Protein AF-A0A943HS31-F1 (afdb_monomer_lite)

Radius of gyration: 18.22 Å; chains: 1; bounding box: 33×49×41 Å

Sequence (120 aa):
MVLISVVIVTSGCSSNKISKNHSKTINSYEDVRDHLEISKKERALVDSITNLDEFIVFTDLCQKYLEKKKSLNKDEDIEKTKEFNDYAKAYSTIFGILDTAGLSVNASVAVFDKAFKLRK

Foldseek 3Di:
DDDPPPPPPPDDDDDDDDDPDDPPPQPDVVSVLVVLPFDPLLVVVLVVLLPDPLLLVLVVLVVVLVVVVVVDDPPDDSCPDPSVVSNVVSVVVLVVSCVVSVGDPSSSVSSSVVNVVVVD

Secondary structure (DSSP, 8-state):
---------------------------SHHHHHHHS---HHHHHHHHHHHT-HHHHHHHHHHHHHHHHHHH--TTS-GGGSHHHHHHHHHHHHHHHHHHHTT--HHHHHHHHHHHHHTT-

pLDDT: mean 75.75, std 22.32, range [30.86, 95.94]

Structure (mmCIF, N/CA/C/O backbone):
data_AF-A0A943HS31-F1
#
_entry.id   AF-A0A943HS31-F1
#
loop_
_atom_site.group_PDB
_atom_site.id
_atom_site.type_symbol
_atom_site.label_atom_id
_atom_site.label_alt_id
_atom_site.label_comp_id
_atom_site.label_asym_id
_atom_site.label_entity_id
_atom_site.label_seq_id
_atom_site.pdbx_PDB_ins_code
_atom_site.Cartn_x
_atom_site.Cartn_y
_atom_site.Cartn_z
_atom_site.occupancy
_atom_site.B_iso_or_equiv
_atom_site.auth_seq_id
_atom_site.auth_comp_id
_atom_site.auth_asym_id
_atom_site.auth_atom_id
_atom_site.pdbx_PDB_model_num
ATOM 1 N N . MET A 1 1 ? 10.802 3.426 17.504 1.00 30.86 1 MET A N 1
ATOM 2 C CA . MET A 1 1 ? 9.709 3.564 16.520 1.00 30.86 1 MET A CA 1
ATOM 3 C C . MET A 1 1 ? 9.844 4.920 15.856 1.00 30.86 1 MET A C 1
ATOM 5 O O . MET A 1 1 ? 9.814 5.917 16.565 1.00 30.86 1 MET A O 1
ATOM 9 N N . VAL A 1 2 ? 10.072 4.968 14.544 1.00 31.16 2 VAL A N 1
ATOM 10 C CA . VAL A 1 2 ? 10.176 6.237 13.810 1.00 31.16 2 VAL A CA 1
ATOM 11 C C . VAL A 1 2 ? 8.763 6.660 13.412 1.00 31.16 2 VAL A C 1
ATOM 13 O O . VAL A 1 2 ? 8.187 6.121 12.474 1.00 31.16 2 VAL A O 1
ATOM 16 N N . LEU A 1 3 ? 8.187 7.594 14.169 1.00 32.78 3 LEU A N 1
ATOM 17 C CA . LEU A 1 3 ? 7.019 8.364 13.749 1.00 32.78 3 LEU A CA 1
ATOM 18 C C . LEU A 1 3 ? 7.495 9.347 12.675 1.00 32.78 3 LEU A C 1
ATOM 20 O O . LEU A 1 3 ? 8.148 10.339 12.995 1.00 32.78 3 LEU A O 1
ATOM 24 N N . ILE A 1 4 ? 7.205 9.072 11.402 1.00 35.88 4 ILE A N 1
ATOM 25 C CA . ILE A 1 4 ? 7.385 10.066 10.337 1.00 35.88 4 ILE A CA 1
ATOM 26 C C . ILE A 1 4 ? 6.218 11.050 10.450 1.00 35.88 4 ILE A C 1
ATOM 28 O O . ILE A 1 4 ? 5.211 10.961 9.752 1.00 35.88 4 ILE A O 1
ATOM 32 N N . SER A 1 5 ? 6.339 11.976 11.396 1.00 35.12 5 SER A N 1
ATOM 33 C CA . SER A 1 5 ? 5.544 13.196 11.422 1.00 35.12 5 SER A CA 1
ATOM 34 C C . SER A 1 5 ? 6.094 14.104 10.326 1.00 35.12 5 SER A C 1
ATOM 36 O O . SER A 1 5 ? 7.189 14.648 10.468 1.00 35.12 5 SER A O 1
ATOM 38 N N . VAL A 1 6 ? 5.367 14.261 9.218 1.00 39.19 6 VAL A N 1
ATOM 39 C CA . VAL A 1 6 ? 5.669 15.300 8.223 1.00 39.19 6 VAL A CA 1
ATOM 40 C C . VAL A 1 6 ? 5.346 16.650 8.865 1.00 39.19 6 VAL A C 1
ATOM 42 O O . VAL A 1 6 ? 4.228 17.154 8.792 1.00 39.19 6 VAL A O 1
ATOM 45 N N . VAL A 1 7 ? 6.328 17.209 9.568 1.00 36.81 7 VAL A N 1
ATOM 46 C CA . VAL A 1 7 ? 6.300 18.585 10.057 1.00 36.81 7 VAL A CA 1
ATOM 47 C C . VAL A 1 7 ? 6.769 19.462 8.904 1.00 36.81 7 VAL A C 1
ATOM 49 O O . VAL A 1 7 ? 7.959 19.522 8.602 1.00 36.81 7 VAL A O 1
ATOM 52 N N . ILE A 1 8 ? 5.837 20.149 8.244 1.00 43.84 8 ILE A N 1
ATOM 53 C CA . ILE A 1 8 ? 6.190 21.262 7.359 1.00 43.84 8 ILE A CA 1
ATOM 54 C C . ILE A 1 8 ? 6.609 22.413 8.276 1.00 43.84 8 ILE A C 1
ATOM 56 O O . ILE A 1 8 ? 5.778 23.164 8.781 1.00 43.84 8 ILE A O 1
ATOM 60 N N . VAL A 1 9 ? 7.911 22.517 8.545 1.00 36.00 9 VAL A N 1
ATOM 61 C CA . VAL A 1 9 ? 8.488 23.666 9.244 1.00 36.00 9 VAL A CA 1
ATOM 62 C C . VAL A 1 9 ? 8.476 24.836 8.265 1.00 36.00 9 VAL A C 1
ATOM 64 O O . VAL A 1 9 ? 9.396 25.006 7.470 1.00 36.00 9 VAL A O 1
ATOM 67 N N . THR A 1 10 ? 7.431 25.663 8.295 1.00 41.06 10 THR A N 1
ATOM 68 C CA . THR A 1 10 ? 7.505 26.995 7.687 1.00 41.06 10 THR A CA 1
ATOM 69 C C . THR A 1 10 ? 8.349 27.865 8.613 1.00 41.06 10 THR A C 1
ATOM 71 O O . THR A 1 10 ? 7.836 28.500 9.534 1.00 41.06 10 THR A O 1
ATOM 74 N N . SER A 1 11 ? 9.668 27.839 8.425 1.00 34.59 11 SER A N 1
ATOM 75 C CA . SER A 1 11 ? 10.590 28.711 9.144 1.00 34.59 11 SER A CA 1
ATOM 76 C C . SER A 1 11 ? 10.357 30.156 8.706 1.00 34.59 11 SER A C 1
ATOM 78 O O . SER A 1 11 ? 10.874 30.607 7.684 1.00 34.59 11 SER A O 1
ATOM 80 N N . GLY A 1 12 ? 9.560 30.885 9.482 1.00 41.12 12 GLY A N 1
ATOM 81 C CA . GLY A 1 12 ? 9.548 32.337 9.448 1.00 41.12 12 GLY A CA 1
ATOM 82 C C . GLY A 1 12 ? 10.831 32.862 10.082 1.00 41.12 12 GLY A C 1
ATOM 83 O O . GLY A 1 12 ? 11.002 32.761 11.293 1.00 41.12 12 GLY A O 1
ATOM 84 N N . CYS A 1 13 ? 11.723 33.433 9.274 1.00 34.22 13 CYS A N 1
ATOM 85 C CA . CYS A 1 13 ? 12.719 34.380 9.760 1.00 34.22 13 CYS A CA 1
ATOM 86 C C . CYS A 1 13 ? 13.113 35.368 8.651 1.00 34.22 13 CYS A C 1
ATOM 88 O O . CYS A 1 13 ? 13.738 35.000 7.666 1.00 34.22 13 CYS A O 1
ATOM 90 N N . SER A 1 14 ? 12.691 36.614 8.869 1.00 36.06 14 SER A N 1
ATOM 91 C CA . SER A 1 14 ? 13.292 37.898 8.493 1.00 36.06 14 SER A CA 1
ATOM 92 C C . SER A 1 14 ? 13.794 38.175 7.062 1.00 36.06 14 SER A C 1
ATOM 94 O O . SER A 1 14 ? 14.705 37.548 6.533 1.00 36.06 14 SER A O 1
ATOM 96 N N . SER A 1 15 ? 13.225 39.258 6.520 1.00 50.47 15 SER A N 1
ATOM 97 C CA . SER A 1 15 ? 13.687 40.158 5.460 1.00 50.47 15 SER A CA 1
ATOM 98 C C . SER A 1 15 ? 15.112 39.976 4.928 1.00 50.47 15 SER A C 1
ATOM 100 O O . SER A 1 15 ? 16.082 40.366 5.572 1.00 50.47 15 SER A O 1
ATOM 102 N N . ASN A 1 16 ? 15.203 39.608 3.648 1.00 36.78 16 ASN A N 1
ATOM 103 C CA . ASN A 1 16 ? 16.049 40.318 2.692 1.00 36.78 16 ASN A CA 1
ATOM 104 C C . ASN A 1 16 ? 15.482 40.180 1.273 1.00 36.78 16 ASN A C 1
ATOM 106 O O . ASN A 1 16 ? 15.015 39.120 0.866 1.00 36.78 16 ASN A O 1
ATOM 110 N N . LYS A 1 17 ? 15.487 41.304 0.549 1.00 48.16 17 LYS A N 1
ATOM 111 C CA . LYS A 1 17 ? 15.042 41.463 -0.842 1.00 48.16 17 LYS A CA 1
ATOM 112 C C . LYS A 1 17 ? 15.546 40.310 -1.717 1.00 48.16 17 LYS A C 1
ATOM 114 O O . LYS A 1 17 ? 16.743 40.234 -1.967 1.00 48.16 17 LYS A O 1
ATOM 119 N N . ILE A 1 18 ? 14.642 39.484 -2.238 1.00 38.41 18 ILE A N 1
ATOM 120 C CA . ILE A 1 18 ? 14.950 38.501 -3.279 1.00 38.41 18 ILE A CA 1
ATOM 121 C C . ILE A 1 18 ? 13.854 38.521 -4.343 1.00 38.41 18 ILE A C 1
ATOM 123 O O . ILE A 1 18 ? 12.683 38.785 -4.071 1.00 38.41 18 ILE A O 1
ATOM 127 N N . SER A 1 19 ? 14.312 38.370 -5.579 1.00 37.62 19 SER A N 1
ATOM 128 C CA . SER A 1 19 ? 13.616 38.626 -6.826 1.00 37.62 19 SER A CA 1
ATOM 129 C C . SER A 1 19 ? 12.282 37.894 -6.959 1.00 37.62 19 SER A C 1
ATOM 131 O O . SER A 1 19 ? 12.108 36.758 -6.523 1.00 37.62 19 SER A O 1
ATOM 133 N N . LYS A 1 20 ? 11.350 38.550 -7.660 1.00 41.78 20 LYS A N 1
ATOM 134 C CA . LYS A 1 20 ? 10.171 37.929 -8.270 1.00 41.78 20 LYS A CA 1
ATOM 135 C C . LYS A 1 20 ? 10.625 36.826 -9.227 1.00 41.78 20 LYS A C 1
ATOM 137 O O . LYS A 1 20 ? 10.823 37.104 -10.400 1.00 41.78 20 LYS A O 1
ATOM 142 N N . ASN A 1 21 ? 10.771 35.600 -8.743 1.00 41.88 21 ASN A N 1
ATOM 143 C CA . ASN A 1 21 ? 10.910 34.424 -9.591 1.00 41.88 21 ASN A CA 1
ATOM 144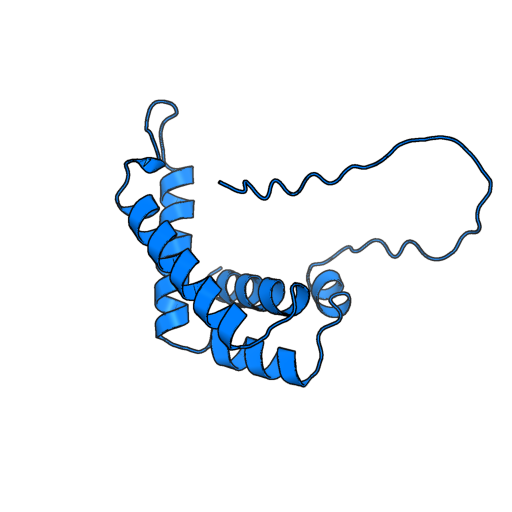 C C . ASN A 1 21 ? 9.878 33.386 -9.146 1.00 41.88 21 ASN A C 1
ATOM 146 O O . ASN A 1 21 ? 10.058 32.688 -8.157 1.00 41.88 21 ASN A O 1
ATOM 150 N N . HIS A 1 22 ? 8.762 33.387 -9.881 1.00 46.06 22 HIS A N 1
ATOM 151 C CA . HIS A 1 22 ? 7.776 32.317 -10.038 1.00 46.06 22 HIS A CA 1
ATOM 152 C C . HIS A 1 22 ? 7.595 31.349 -8.857 1.00 46.06 22 HIS A C 1
ATOM 154 O O . HIS A 1 22 ? 7.907 30.166 -8.966 1.00 46.06 22 HIS A O 1
ATOM 160 N N . SER A 1 23 ? 6.954 31.796 -7.773 1.00 42.91 23 SER A N 1
ATOM 161 C CA . SER A 1 23 ? 6.201 30.859 -6.936 1.00 42.91 23 SER A CA 1
ATOM 162 C C . SER A 1 23 ? 4.971 30.431 -7.741 1.00 42.91 23 SER A C 1
ATOM 164 O O . SER A 1 23 ? 3.935 31.098 -7.716 1.00 42.91 23 SER A O 1
ATOM 166 N N . LYS A 1 24 ? 5.102 29.383 -8.557 1.00 50.38 24 LYS A N 1
ATOM 167 C CA . LYS A 1 24 ? 3.955 28.785 -9.244 1.00 50.38 24 LYS A CA 1
ATOM 168 C C . LYS A 1 24 ? 3.066 28.201 -8.148 1.00 50.38 24 LYS A C 1
ATOM 170 O O . LYS A 1 24 ? 3.430 27.214 -7.516 1.00 50.38 24 LYS A O 1
ATOM 175 N N . THR A 1 25 ? 1.963 28.874 -7.841 1.00 46.59 25 THR A N 1
ATOM 176 C CA . THR A 1 25 ? 0.970 28.357 -6.903 1.00 46.59 25 THR A CA 1
ATOM 177 C C . THR A 1 25 ? 0.409 27.078 -7.508 1.00 46.59 25 THR A C 1
ATOM 179 O O . THR A 1 25 ? -0.224 27.117 -8.560 1.00 46.59 25 THR A O 1
ATOM 182 N N . ILE A 1 26 ? 0.721 25.948 -6.881 1.00 49.31 26 ILE A N 1
ATOM 183 C CA . ILE A 1 26 ? 0.191 24.638 -7.248 1.00 49.31 26 ILE A CA 1
ATOM 184 C C . ILE A 1 26 ? -1.294 24.664 -6.882 1.00 49.31 26 ILE A C 1
ATOM 186 O O . ILE A 1 26 ? -1.636 24.692 -5.700 1.00 49.31 26 ILE A O 1
ATOM 190 N N . ASN A 1 27 ? -2.165 24.732 -7.889 1.00 41.03 27 ASN A N 1
ATOM 191 C CA . ASN A 1 27 ? -3.601 24.956 -7.697 1.00 41.03 27 ASN A CA 1
ATOM 192 C C . ASN A 1 27 ? -4.427 23.677 -7.905 1.00 41.03 27 ASN A C 1
ATOM 194 O O . ASN A 1 27 ? -5.616 23.659 -7.589 1.00 41.03 27 ASN A O 1
ATOM 198 N N . SER A 1 28 ? -3.817 22.609 -8.425 1.00 47.59 28 SER A N 1
ATOM 199 C CA . SER A 1 28 ? -4.482 21.337 -8.707 1.00 47.59 28 SER A CA 1
ATOM 200 C C . SER A 1 28 ? -3.571 20.139 -8.444 1.00 47.59 28 SER A C 1
ATOM 202 O O . SER A 1 28 ? -2.348 20.232 -8.451 1.00 47.59 28 SER A O 1
ATOM 204 N N . TYR A 1 29 ? -4.174 18.971 -8.244 1.00 47.47 29 TYR A N 1
ATOM 205 C CA . TYR A 1 29 ? -3.444 17.714 -8.140 1.00 47.47 29 TYR A CA 1
ATOM 206 C C . TYR A 1 29 ? -2.678 17.356 -9.428 1.00 47.47 29 TYR A C 1
ATOM 208 O O . TYR A 1 29 ? -1.590 16.791 -9.349 1.00 47.47 29 TYR A O 1
ATOM 216 N N . GLU A 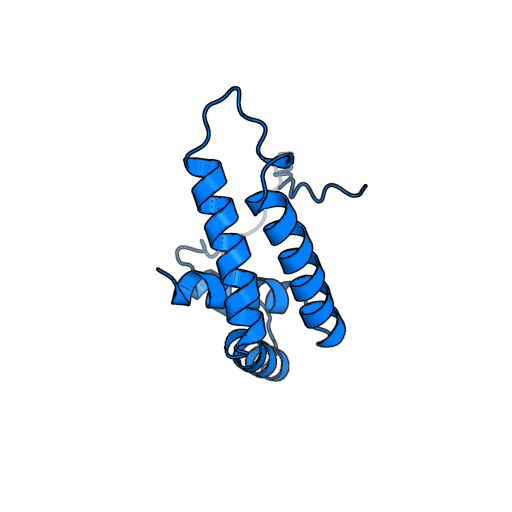1 30 ? -3.232 17.667 -10.607 1.00 53.34 30 GLU A N 1
ATOM 217 C CA . GLU A 1 30 ? -2.514 17.455 -11.875 1.00 53.34 30 GLU A CA 1
ATOM 218 C C . GLU A 1 30 ? -1.231 18.298 -11.903 1.00 53.34 30 GLU A C 1
ATOM 220 O O . GLU A 1 30 ? -0.193 17.787 -12.309 1.00 53.34 30 GLU A O 1
ATOM 225 N N . ASP A 1 31 ? -1.252 19.511 -11.326 1.00 51.34 31 ASP A N 1
ATOM 226 C CA . ASP A 1 31 ? -0.033 20.302 -11.137 1.00 51.34 31 ASP A CA 1
ATOM 227 C C . ASP A 1 31 ? 0.945 19.563 -10.212 1.00 51.34 31 ASP A C 1
ATOM 229 O O . ASP A 1 31 ? 2.118 19.460 -10.540 1.00 51.34 31 ASP A O 1
ATOM 233 N N . VAL A 1 32 ? 0.499 18.991 -9.082 1.00 55.84 32 VAL A N 1
ATOM 234 C CA . VAL A 1 32 ? 1.382 18.213 -8.183 1.00 55.84 32 VAL A CA 1
ATOM 235 C C . VAL A 1 32 ? 2.016 17.035 -8.921 1.00 55.84 32 VAL A C 1
ATOM 237 O O . VAL A 1 32 ? 3.221 16.842 -8.816 1.00 55.84 32 VAL A O 1
ATOM 240 N N . ARG A 1 33 ? 1.241 16.259 -9.685 1.00 57.28 33 ARG A N 1
ATOM 241 C CA . ARG A 1 33 ? 1.738 15.099 -10.441 1.00 57.28 33 ARG A CA 1
ATOM 242 C C . ARG A 1 33 ? 2.716 15.501 -11.547 1.00 57.28 33 ARG A C 1
ATOM 244 O O . ARG A 1 33 ? 3.719 14.813 -11.726 1.00 57.28 33 ARG A O 1
ATOM 251 N N . ASP A 1 34 ? 2.449 16.603 -12.242 1.00 55.81 34 ASP A N 1
ATOM 252 C CA . ASP A 1 34 ? 3.360 17.184 -13.234 1.00 55.81 34 ASP A CA 1
ATOM 253 C C . ASP A 1 34 ? 4.603 17.821 -12.584 1.00 55.81 34 ASP A C 1
ATOM 255 O O . ASP A 1 34 ? 5.650 17.927 -13.226 1.00 55.81 34 ASP A O 1
ATOM 259 N N . HIS A 1 35 ? 4.517 18.202 -11.305 1.00 60.34 35 HIS A N 1
ATOM 260 C CA . HIS A 1 35 ? 5.626 18.717 -10.496 1.00 60.34 35 HIS A CA 1
ATOM 261 C C . HIS A 1 35 ? 6.431 17.633 -9.773 1.00 60.34 35 HIS A C 1
ATOM 263 O O . HIS A 1 35 ? 7.567 17.895 -9.374 1.00 60.34 35 HIS A O 1
ATOM 269 N N . LEU A 1 36 ? 5.890 16.425 -9.603 1.00 70.12 36 LEU A N 1
ATOM 270 C CA . LEU A 1 36 ? 6.654 15.294 -9.100 1.00 70.12 36 LEU A CA 1
ATOM 271 C C . LEU A 1 36 ? 7.643 14.871 -10.190 1.00 70.12 36 LEU A C 1
ATOM 273 O O . LEU A 1 36 ? 7.270 14.326 -11.232 1.00 70.12 36 LEU A O 1
ATOM 277 N N . GLU A 1 37 ? 8.928 15.112 -9.941 1.00 82.88 37 GLU A N 1
ATOM 278 C CA . GLU A 1 37 ? 10.005 14.593 -10.778 1.00 82.88 37 GLU A CA 1
ATOM 279 C C . GLU A 1 37 ? 9.992 13.061 -10.702 1.00 82.88 37 GLU A C 1
ATOM 281 O O . GLU A 1 37 ? 10.493 12.466 -9.748 1.00 82.88 37 GLU A O 1
ATOM 286 N N . ILE A 1 38 ? 9.342 12.435 -11.687 1.00 87.25 38 ILE A N 1
ATOM 287 C CA . ILE A 1 38 ? 9.206 10.983 -11.840 1.00 87.25 38 ILE A CA 1
ATOM 288 C C . ILE A 1 38 ? 9.667 10.618 -13.249 1.00 87.25 38 ILE A C 1
ATOM 290 O O . ILE A 1 38 ? 9.152 11.138 -14.248 1.00 87.25 38 ILE A O 1
ATOM 294 N N . SER A 1 39 ? 10.620 9.695 -13.346 1.00 89.44 39 SER A N 1
ATOM 295 C CA . SER A 1 39 ? 11.136 9.223 -14.630 1.00 89.44 39 SER A CA 1
ATOM 296 C C . SER A 1 39 ? 10.090 8.421 -15.417 1.00 89.44 39 SER A C 1
ATOM 298 O O . SER A 1 39 ? 9.146 7.857 -14.864 1.00 89.44 39 SER A O 1
ATOM 300 N N . LYS A 1 40 ? 10.273 8.287 -16.739 1.00 90.12 40 LYS A 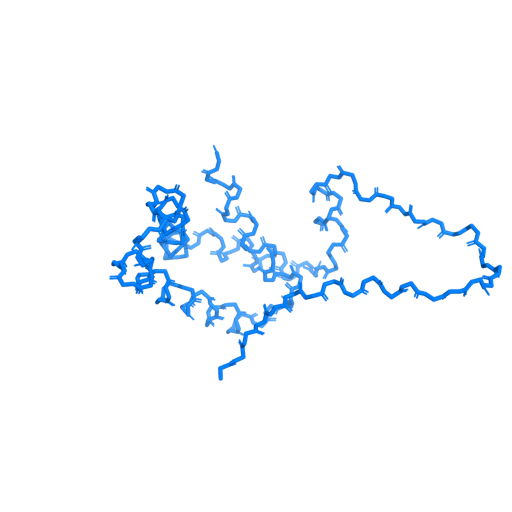N 1
ATOM 301 C CA . LYS A 1 40 ? 9.403 7.426 -17.569 1.00 90.12 40 LYS A CA 1
ATOM 302 C C . LYS A 1 40 ? 9.373 5.975 -17.072 1.00 90.12 40 LYS A C 1
ATOM 304 O O . LYS A 1 40 ? 8.321 5.345 -17.111 1.00 90.12 40 LYS A O 1
ATOM 309 N N . LYS A 1 41 ? 10.513 5.466 -16.588 1.00 92.56 41 LYS A N 1
ATOM 310 C CA . LYS A 1 41 ? 10.629 4.116 -16.022 1.00 92.56 41 LYS A CA 1
ATOM 311 C C . LYS A 1 41 ? 9.768 3.976 -14.768 1.00 92.56 41 LYS A C 1
ATOM 313 O O . LYS A 1 41 ? 9.001 3.028 -14.660 1.00 92.56 41 LYS A O 1
ATOM 318 N N . GLU A 1 42 ? 9.864 4.930 -13.850 1.00 93.44 42 GLU A N 1
ATOM 319 C CA . GLU A 1 42 ? 9.057 4.920 -12.630 1.00 93.44 42 GLU A CA 1
ATOM 320 C C . GLU A 1 42 ? 7.570 5.080 -12.924 1.00 93.44 42 GLU A C 1
ATOM 322 O O . GLU A 1 42 ? 6.771 4.398 -12.300 1.00 93.44 42 GLU A O 1
ATOM 327 N N . ARG A 1 43 ? 7.178 5.895 -13.914 1.00 90.06 43 ARG A N 1
ATOM 328 C CA . ARG A 1 43 ? 5.768 5.987 -14.335 1.00 90.06 43 ARG A CA 1
ATOM 329 C C . ARG A 1 43 ? 5.218 4.633 -14.786 1.00 90.06 43 ARG A C 1
ATOM 331 O O . ARG A 1 43 ? 4.136 4.254 -14.357 1.00 90.06 43 ARG A O 1
ATOM 338 N N . ALA A 1 44 ? 5.983 3.876 -15.573 1.00 92.00 44 ALA A N 1
ATOM 339 C CA . ALA A 1 44 ? 5.582 2.533 -15.990 1.00 92.00 44 ALA A CA 1
ATOM 340 C C . ALA A 1 44 ? 5.472 1.554 -14.804 1.00 92.00 44 ALA A C 1
ATOM 342 O O . ALA A 1 44 ? 4.566 0.720 -14.774 1.00 92.00 44 ALA A O 1
ATOM 343 N N . LEU A 1 45 ? 6.360 1.669 -13.809 1.00 94.69 45 LEU A N 1
ATOM 344 C CA . LEU A 1 45 ? 6.286 0.874 -12.579 1.00 94.69 45 LEU A CA 1
ATOM 345 C C . LEU A 1 45 ? 5.082 1.267 -11.719 1.00 94.69 45 LEU A C 1
ATOM 347 O O . LEU A 1 45 ? 4.380 0.384 -11.240 1.00 94.69 45 LEU A O 1
ATOM 351 N N . VAL A 1 46 ? 4.796 2.564 -11.580 1.00 91.81 46 VAL A N 1
ATOM 352 C CA . VAL A 1 46 ? 3.588 3.071 -10.913 1.00 91.81 46 VAL A CA 1
ATOM 353 C C . VAL A 1 46 ? 2.344 2.488 -11.576 1.00 91.81 46 VAL A C 1
ATOM 355 O O . VAL A 1 46 ? 1.463 1.959 -10.897 1.00 91.81 46 VAL A O 1
ATOM 358 N N . ASP A 1 47 ? 2.280 2.531 -12.907 1.00 90.69 47 ASP A N 1
ATOM 359 C CA . ASP A 1 47 ? 1.157 1.977 -13.657 1.00 90.69 47 ASP A CA 1
ATOM 360 C C . ASP A 1 47 ? 1.028 0.463 -13.474 1.00 90.69 47 ASP A C 1
ATOM 362 O O . ASP A 1 47 ? -0.076 -0.027 -13.259 1.00 90.69 47 ASP A O 1
ATOM 366 N N . SER A 1 48 ? 2.146 -0.262 -13.485 1.00 93.19 48 SER A N 1
ATOM 367 C CA . SER A 1 48 ? 2.151 -1.715 -13.294 1.00 93.19 48 SER A CA 1
ATOM 368 C C . SER A 1 48 ? 1.711 -2.110 -11.885 1.00 93.19 48 SER A C 1
ATOM 370 O O . SER A 1 48 ? 0.817 -2.935 -11.744 1.00 93.19 48 SER A O 1
ATOM 372 N N . ILE A 1 49 ? 2.285 -1.491 -10.847 1.00 93.81 49 ILE A N 1
ATOM 373 C CA . ILE A 1 49 ? 1.987 -1.790 -9.437 1.00 93.81 49 ILE A CA 1
ATOM 374 C C . ILE A 1 49 ? 0.520 -1.506 -9.118 1.00 93.81 49 ILE A C 1
ATOM 376 O O . ILE A 1 49 ? -0.139 -2.320 -8.480 1.00 93.81 49 ILE A O 1
ATOM 380 N N . THR A 1 50 ? -0.012 -0.376 -9.591 1.00 90.69 50 THR A N 1
ATOM 381 C CA . THR A 1 50 ? -1.409 0.011 -9.322 1.00 90.69 50 THR A CA 1
ATOM 382 C C . THR A 1 50 ? -2.444 -0.906 -9.971 1.00 90.69 50 THR A C 1
ATOM 384 O O . THR A 1 50 ? -3.583 -0.924 -9.514 1.00 90.69 50 THR A O 1
ATOM 387 N N . ASN A 1 51 ? -2.051 -1.681 -10.985 1.00 89.38 51 ASN A N 1
ATOM 388 C CA . ASN A 1 51 ? -2.910 -2.649 -11.664 1.00 89.38 51 ASN A CA 1
ATOM 389 C C . ASN A 1 51 ? -2.757 -4.083 -11.126 1.00 89.38 51 ASN A C 1
ATOM 391 O O . ASN A 1 51 ? -3.414 -4.984 -11.638 1.00 89.38 51 ASN A O 1
ATOM 395 N N . LEU A 1 52 ? -1.891 -4.326 -10.134 1.00 91.25 52 LEU A N 1
ATOM 396 C CA . LEU A 1 52 ? -1.778 -5.645 -9.511 1.00 91.25 52 LEU A CA 1
ATOM 397 C C . LEU A 1 52 ? -3.010 -5.916 -8.640 1.00 91.25 52 LEU A C 1
ATOM 399 O O . LEU A 1 52 ? -3.296 -5.142 -7.725 1.00 91.25 52 LEU A O 1
ATOM 403 N N . ASP A 1 53 ? -3.675 -7.053 -8.855 1.00 90.62 53 ASP A N 1
ATOM 404 C CA . ASP A 1 53 ? -4.840 -7.471 -8.058 1.00 90.62 53 ASP A CA 1
ATOM 405 C C . ASP A 1 53 ? -4.528 -7.502 -6.553 1.00 90.62 53 ASP A C 1
ATOM 407 O O . ASP A 1 53 ? -5.311 -7.035 -5.727 1.00 90.62 53 ASP A O 1
ATOM 411 N N . GLU A 1 54 ? -3.338 -7.975 -6.174 1.00 88.31 54 GLU A N 1
ATOM 412 C CA . GLU A 1 54 ? -2.893 -7.979 -4.776 1.00 88.31 54 GLU A CA 1
ATOM 413 C C . GLU A 1 54 ? -2.752 -6.563 -4.209 1.00 88.31 54 GLU A C 1
ATOM 415 O O . GLU A 1 54 ? -3.205 -6.278 -3.098 1.00 88.31 54 GLU A O 1
ATOM 420 N N . PHE A 1 55 ? -2.177 -5.642 -4.988 1.00 90.31 55 PHE A N 1
ATOM 421 C CA . PHE A 1 55 ? -2.054 -4.242 -4.587 1.00 90.31 55 PHE A CA 1
ATOM 422 C C . PHE A 1 55 ? -3.430 -3.599 -4.410 1.00 90.31 55 PHE A C 1
ATOM 424 O O . PHE A 1 55 ? -3.648 -2.796 -3.492 1.00 90.31 55 PHE A O 1
ATOM 431 N N . ILE A 1 56 ? -4.382 -3.999 -5.255 1.00 90.06 56 ILE A N 1
ATOM 432 C CA . ILE A 1 56 ? -5.764 -3.562 -5.157 1.00 90.06 56 ILE A CA 1
ATOM 433 C C . ILE A 1 56 ? -6.381 -4.029 -3.832 1.00 90.06 56 ILE A C 1
ATOM 435 O O . ILE A 1 56 ? -6.971 -3.210 -3.126 1.00 90.06 56 ILE A O 1
ATOM 439 N N . VAL A 1 57 ? -6.186 -5.290 -3.447 1.00 92.69 57 VAL A N 1
ATOM 440 C CA . VAL A 1 57 ? -6.677 -5.828 -2.167 1.00 92.69 57 VAL A CA 1
ATOM 441 C C . VAL A 1 57 ? -6.045 -5.110 -0.971 1.00 92.69 57 VAL A C 1
ATOM 443 O O . VAL A 1 57 ? -6.746 -4.750 -0.023 1.00 92.69 57 VAL A O 1
ATOM 446 N N . PHE A 1 58 ? -4.735 -4.852 -0.991 1.00 93.25 58 PHE A N 1
ATOM 447 C CA . PHE A 1 58 ? -4.072 -4.161 0.121 1.00 93.25 58 PHE A CA 1
ATOM 448 C C . PHE A 1 58 ? -4.573 -2.729 0.297 1.00 93.25 58 PHE A C 1
ATOM 450 O O . PHE A 1 58 ? -4.805 -2.278 1.420 1.00 93.25 58 PHE A O 1
ATOM 457 N N . THR A 1 59 ? -4.795 -2.017 -0.804 1.00 90.56 59 THR A N 1
ATOM 458 C CA . THR A 1 59 ? -5.325 -0.652 -0.744 1.00 90.56 59 THR A CA 1
ATOM 459 C C . THR A 1 59 ? -6.799 -0.604 -0.316 1.00 90.56 59 THR A C 1
ATOM 461 O O . THR A 1 59 ? -7.178 0.354 0.360 1.00 90.56 59 THR A O 1
ATOM 464 N N . ASP A 1 60 ? -7.601 -1.653 -0.553 1.00 91.69 60 ASP A N 1
ATOM 465 C CA . ASP A 1 60 ? -8.943 -1.792 0.049 1.00 91.69 60 ASP A CA 1
ATOM 466 C C . ASP A 1 60 ? -8.893 -1.898 1.571 1.00 91.69 60 ASP A C 1
ATOM 468 O O . ASP A 1 60 ? -9.711 -1.296 2.267 1.00 91.69 60 ASP A O 1
ATOM 472 N N . LEU A 1 61 ? -7.940 -2.660 2.111 1.00 93.25 61 LEU A N 1
ATOM 473 C CA . LEU A 1 61 ? -7.768 -2.771 3.561 1.00 93.25 61 LEU A CA 1
ATOM 474 C C . LEU A 1 61 ? -7.403 -1.413 4.169 1.00 93.25 61 LEU A C 1
ATOM 476 O O . LEU A 1 61 ? -7.946 -1.037 5.210 1.00 93.25 61 LEU A O 1
ATOM 480 N N . CYS A 1 62 ? -6.561 -0.636 3.482 1.00 91.00 62 CYS A N 1
ATOM 481 C CA . CYS A 1 62 ? -6.269 0.738 3.877 1.00 91.00 62 CYS A CA 1
ATOM 482 C C . CYS A 1 62 ? -7.518 1.625 3.862 1.00 91.00 62 CYS A C 1
ATOM 484 O O . CYS A 1 62 ? -7.753 2.366 4.817 1.00 91.00 62 CYS A O 1
ATOM 486 N N . GLN A 1 63 ? -8.342 1.528 2.819 1.00 90.12 63 GLN A N 1
ATOM 487 C CA . GLN A 1 63 ? -9.578 2.300 2.716 1.00 90.12 63 GLN A CA 1
ATOM 488 C C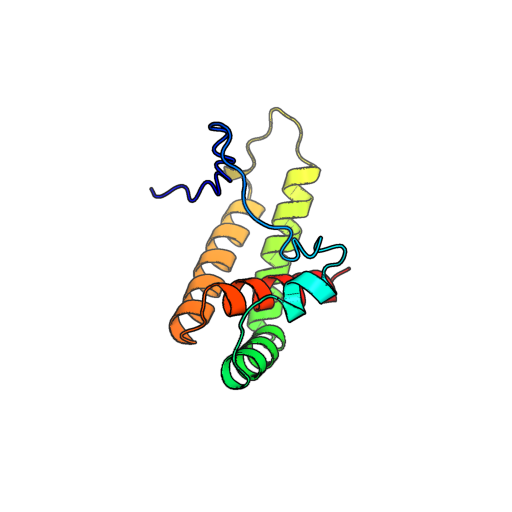 . GLN A 1 63 ? -10.574 1.943 3.832 1.00 90.12 63 GLN A C 1
ATOM 490 O O . GLN A 1 63 ? -11.090 2.839 4.503 1.00 90.12 63 GLN A O 1
ATOM 495 N N . LYS A 1 64 ? -10.769 0.649 4.112 1.00 92.31 64 LYS A N 1
ATOM 496 C CA . LYS A 1 64 ? -11.629 0.167 5.209 1.00 92.31 64 LYS A CA 1
ATOM 497 C C . LYS A 1 64 ? -11.180 0.691 6.568 1.00 92.31 64 LYS A C 1
ATOM 499 O O . LYS A 1 64 ? -12.009 1.096 7.378 1.00 92.31 64 LYS A O 1
ATOM 504 N N . TYR A 1 65 ? -9.873 0.737 6.813 1.00 92.88 65 TYR A N 1
ATOM 505 C CA . TYR A 1 65 ? -9.328 1.345 8.022 1.00 92.88 65 TYR A CA 1
ATOM 506 C C . TYR A 1 65 ? -9.638 2.844 8.119 1.00 92.88 65 TYR A C 1
ATOM 508 O O . TYR A 1 65 ? -10.062 3.315 9.175 1.00 92.88 65 TYR A O 1
ATOM 516 N N . LEU A 1 66 ? -9.480 3.599 7.026 1.00 89.75 66 LEU A N 1
ATOM 517 C CA . LEU A 1 66 ? -9.809 5.028 7.002 1.00 89.75 66 LEU A CA 1
ATOM 518 C C . LEU A 1 66 ? -11.302 5.280 7.253 1.00 89.75 66 LEU A C 1
ATOM 520 O O . LEU A 1 66 ? -11.654 6.239 7.942 1.00 89.75 66 LEU A O 1
ATOM 524 N N . GLU A 1 67 ? -12.177 4.430 6.724 1.00 91.44 67 GLU A N 1
ATOM 525 C CA . GLU A 1 67 ? -13.623 4.479 6.965 1.00 91.44 67 GLU A CA 1
ATOM 526 C C . GLU A 1 67 ? -13.965 4.135 8.413 1.00 91.44 67 GLU A C 1
ATOM 528 O O . GLU A 1 67 ? -14.663 4.908 9.076 1.00 91.44 67 GLU A O 1
ATOM 533 N N . LYS A 1 68 ? -13.391 3.049 8.948 1.00 92.06 68 LYS A N 1
ATOM 534 C CA . LYS A 1 68 ? -13.551 2.673 10.355 1.00 92.06 68 LYS A CA 1
ATOM 535 C C . LYS A 1 68 ? -13.120 3.816 11.265 1.00 92.06 68 LYS A C 1
ATOM 537 O O . LYS A 1 68 ? -13.900 4.226 12.119 1.00 92.06 68 LYS A O 1
ATOM 542 N N . LYS A 1 69 ? -11.949 4.408 11.014 1.00 90.44 69 LYS A N 1
ATOM 543 C CA . LYS A 1 69 ? -11.423 5.552 11.770 1.00 90.44 69 LYS A CA 1
ATOM 544 C C . LYS A 1 69 ? -12.370 6.756 11.777 1.00 90.44 69 LYS A C 1
ATOM 546 O O . LYS A 1 69 ? -12.484 7.415 12.803 1.00 90.44 69 LYS A O 1
ATOM 551 N N . LYS A 1 70 ? -13.063 7.040 10.668 1.00 91.31 70 LYS A N 1
ATOM 552 C CA . LYS A 1 70 ? -14.071 8.118 10.598 1.00 91.31 70 LYS A CA 1
ATOM 553 C C . LYS A 1 70 ? -15.344 7.795 11.384 1.00 91.31 70 LYS A C 1
ATOM 555 O O . LYS A 1 70 ? -16.004 8.713 11.853 1.00 91.31 70 LYS A O 1
ATOM 560 N N . SER A 1 71 ? -15.691 6.514 11.496 1.00 90.88 71 SER A N 1
ATOM 561 C CA . SER A 1 71 ? -16.903 6.041 12.180 1.00 90.88 71 SER A CA 1
ATOM 562 C C . SER A 1 71 ? -16.745 5.816 13.688 1.00 90.88 71 SER A C 1
ATOM 564 O O . SER A 1 71 ? -17.732 5.524 14.356 1.00 90.88 71 SER A O 1
ATOM 566 N N . LEU A 1 72 ? -15.523 5.903 14.223 1.00 90.31 72 LEU A N 1
ATOM 567 C CA . LEU A 1 72 ? -15.253 5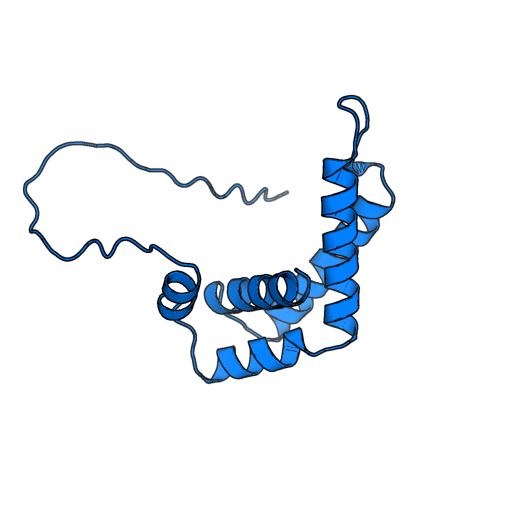.621 15.632 1.00 90.31 72 LEU A CA 1
ATOM 568 C C . LEU A 1 72 ? -15.722 6.744 16.557 1.00 90.31 72 LEU A C 1
ATOM 570 O O . LEU A 1 72 ? -15.508 7.930 16.293 1.00 90.31 72 LEU A O 1
ATOM 574 N N . ASN A 1 73 ? -16.286 6.344 17.695 1.00 88.31 73 ASN A N 1
ATOM 575 C CA . ASN A 1 73 ? -16.530 7.241 18.816 1.00 88.31 73 ASN A CA 1
ATOM 576 C C . ASN A 1 73 ? -15.206 7.630 19.494 1.00 88.31 73 ASN A C 1
ATOM 578 O O . ASN A 1 73 ? -14.220 6.901 19.418 1.00 88.31 73 ASN A O 1
ATOM 582 N N . LYS A 1 74 ? -15.187 8.771 20.197 1.00 81.94 74 LYS A N 1
ATOM 583 C CA . LYS A 1 74 ? -13.969 9.317 20.833 1.00 81.94 74 LYS A CA 1
ATOM 584 C C . LYS A 1 74 ? -13.313 8.380 21.854 1.00 81.94 74 LYS A C 1
ATOM 586 O O . LYS A 1 74 ? -12.110 8.493 22.064 1.00 81.94 74 LYS A O 1
ATOM 591 N N . ASP A 1 75 ? -14.091 7.489 22.458 1.00 85.56 75 ASP A N 1
ATOM 592 C CA . ASP A 1 75 ? -13.625 6.575 23.506 1.00 85.56 75 ASP A CA 1
ATOM 593 C C . ASP A 1 75 ? -13.158 5.219 22.949 1.00 85.56 75 ASP A C 1
ATOM 595 O O . ASP A 1 75 ? -12.638 4.383 23.689 1.00 85.56 75 ASP A O 1
ATOM 599 N N . GLU A 1 76 ? -13.340 4.978 21.647 1.00 87.25 76 GLU A N 1
ATOM 600 C CA . GLU A 1 76 ? -12.938 3.731 21.005 1.00 87.25 76 GLU A CA 1
ATOM 601 C C . GLU A 1 76 ? -11.503 3.818 20.469 1.00 87.25 76 GLU A C 1
ATOM 603 O O . GLU A 1 76 ? -11.133 4.707 19.701 1.00 87.25 76 GLU A O 1
ATOM 608 N N . ASP A 1 77 ? -10.688 2.839 20.853 1.00 90.56 77 ASP A N 1
ATOM 609 C CA . ASP A 1 77 ? -9.291 2.738 20.446 1.00 90.56 77 ASP A CA 1
ATOM 610 C C . ASP A 1 77 ? -9.176 2.050 19.079 1.00 90.56 77 ASP A C 1
ATOM 612 O O . ASP A 1 77 ? -9.323 0.829 18.959 1.00 90.56 77 ASP A O 1
ATOM 616 N N . ILE A 1 78 ? -8.906 2.845 18.038 1.00 90.06 78 ILE A N 1
ATOM 617 C CA . ILE A 1 78 ? -8.736 2.351 16.668 1.00 90.06 78 ILE A CA 1
ATOM 618 C C . ILE A 1 78 ? -7.634 1.287 16.568 1.00 90.06 78 ILE A C 1
ATOM 620 O O . ILE A 1 78 ? -7.776 0.350 15.782 1.00 90.06 78 ILE A O 1
ATOM 624 N N . GLU A 1 79 ? -6.566 1.372 17.366 1.00 91.88 79 GLU A N 1
ATOM 625 C CA . GLU A 1 79 ? -5.418 0.460 17.263 1.00 91.88 79 GLU A CA 1
ATOM 626 C C . GLU A 1 79 ? -5.753 -0.957 17.748 1.00 91.88 79 GLU A C 1
ATOM 628 O O . GLU A 1 79 ? -5.087 -1.926 17.383 1.00 91.88 79 GLU A O 1
ATOM 633 N N . LYS A 1 80 ? -6.844 -1.107 18.507 1.00 92.38 80 LYS A N 1
ATOM 634 C CA . LYS A 1 80 ? -7.368 -2.409 18.944 1.00 92.38 80 LYS A CA 1
ATOM 635 C C . LYS A 1 80 ? -8.338 -3.042 17.950 1.00 92.38 80 LYS A C 1
ATOM 637 O O . LYS A 1 80 ? -8.797 -4.162 18.172 1.00 92.38 80 LYS A O 1
ATOM 642 N N . THR A 1 81 ? -8.667 -2.352 16.860 1.00 92.38 81 THR A N 1
ATOM 643 C CA . THR A 1 81 ? -9.603 -2.865 15.854 1.00 92.38 81 THR A CA 1
ATOM 644 C C . THR A 1 81 ? -8.941 -3.871 14.914 1.00 92.38 81 THR A C 1
ATOM 646 O O . THR A 1 81 ? -7.724 -3.873 14.697 1.00 92.38 81 THR A O 1
ATOM 649 N N . LYS A 1 82 ? -9.754 -4.745 14.311 1.00 94.50 82 LYS A N 1
ATOM 650 C CA . LYS A 1 82 ? -9.280 -5.657 13.264 1.00 94.50 82 LYS A CA 1
ATOM 651 C C . LYS A 1 82 ? -8.790 -4.870 12.046 1.00 94.50 82 LYS A C 1
ATOM 653 O O . LYS A 1 82 ? -7.772 -5.224 11.461 1.00 94.50 82 LYS A O 1
ATOM 658 N N . GLU A 1 83 ? -9.478 -3.787 11.706 1.00 94.81 83 GLU A N 1
ATOM 659 C CA . GLU A 1 83 ? -9.176 -2.933 10.563 1.00 94.81 83 GLU A CA 1
ATOM 660 C C . GLU A 1 83 ? -7.795 -2.282 10.680 1.00 94.81 83 GLU A C 1
ATOM 662 O O . GLU A 1 83 ? -7.083 -2.212 9.683 1.00 94.81 83 GLU A O 1
ATOM 667 N N . PHE A 1 84 ? -7.372 -1.869 11.881 1.00 94.50 84 PHE A N 1
ATOM 668 C CA . PHE A 1 84 ? -6.004 -1.383 12.092 1.00 94.50 84 PHE A CA 1
ATOM 669 C C . PHE A 1 84 ? -4.957 -2.479 11.872 1.00 94.50 84 PHE A C 1
ATOM 671 O O . PHE A 1 84 ? -3.953 -2.242 11.204 1.00 94.50 84 PHE A O 1
ATOM 678 N N . ASN A 1 85 ? -5.193 -3.689 12.386 1.00 95.94 85 ASN A N 1
ATOM 679 C CA . ASN A 1 85 ? -4.272 -4.812 12.194 1.00 95.94 85 ASN A CA 1
ATOM 680 C C . ASN A 1 85 ? -4.140 -5.208 10.717 1.00 95.94 85 ASN A C 1
ATOM 682 O O . ASN A 1 85 ? -3.035 -5.473 10.238 1.00 95.94 85 ASN A O 1
ATOM 686 N N . ASP A 1 86 ? -5.257 -5.234 9.992 1.00 95.75 86 ASP A N 1
ATOM 687 C CA . ASP A 1 86 ? -5.269 -5.509 8.557 1.00 95.75 86 ASP A CA 1
ATOM 688 C C . ASP A 1 86 ? -4.569 -4.388 7.775 1.00 95.75 86 ASP A C 1
ATOM 690 O O . ASP A 1 86 ? -3.746 -4.673 6.905 1.00 95.75 86 ASP A O 1
ATOM 694 N N . TYR A 1 87 ? -4.820 -3.124 8.135 1.00 94.44 87 TYR A N 1
ATOM 695 C CA . TYR A 1 87 ? -4.114 -1.966 7.588 1.00 94.44 87 TYR A CA 1
ATOM 696 C C . TYR A 1 87 ? -2.606 -2.048 7.817 1.00 94.44 87 TYR A C 1
ATOM 698 O O . TYR A 1 87 ? -1.847 -1.877 6.870 1.00 94.44 87 TYR A O 1
ATOM 706 N N . ALA A 1 88 ? -2.148 -2.345 9.034 1.00 94.12 88 ALA A N 1
ATOM 707 C CA . ALA A 1 88 ? -0.723 -2.403 9.349 1.00 94.12 88 ALA A CA 1
ATOM 708 C C . ALA A 1 88 ? 0.000 -3.473 8.511 1.00 94.12 88 ALA A C 1
ATOM 710 O O . ALA A 1 88 ? 1.077 -3.219 7.965 1.00 94.12 88 ALA A O 1
ATOM 711 N N . LYS A 1 89 ? -0.621 -4.648 8.341 1.00 95.62 89 LYS A N 1
ATOM 712 C CA . LYS A 1 89 ? -0.102 -5.725 7.481 1.00 95.62 89 LYS A CA 1
ATOM 713 C C . LYS A 1 89 ? -0.091 -5.328 6.005 1.00 95.62 89 LYS A C 1
ATOM 715 O O . LYS A 1 89 ? 0.916 -5.533 5.322 1.00 95.62 89 LYS A O 1
ATOM 720 N N . ALA A 1 90 ? -1.184 -4.739 5.522 1.00 93.94 90 ALA A N 1
ATOM 721 C CA . ALA A 1 90 ? -1.297 -4.261 4.148 1.00 93.94 90 ALA A CA 1
ATOM 722 C C . ALA A 1 90 ? -0.251 -3.179 3.848 1.00 93.94 90 ALA A C 1
ATOM 724 O O . ALA A 1 90 ? 0.466 -3.272 2.856 1.00 93.94 90 ALA A O 1
ATOM 725 N N . TYR A 1 91 ? -0.093 -2.203 4.744 1.00 91.38 91 TYR A N 1
ATOM 726 C CA . TYR A 1 91 ? 0.854 -1.102 4.596 1.00 91.38 91 TYR A CA 1
ATOM 727 C C . TYR A 1 91 ? 2.306 -1.591 4.602 1.00 91.38 91 TYR A C 1
ATOM 729 O O . TYR A 1 91 ? 3.101 -1.156 3.772 1.00 91.38 91 TYR A O 1
ATOM 737 N N . SER A 1 92 ? 2.646 -2.546 5.476 1.00 92.19 92 SER A N 1
ATOM 738 C CA . SER A 1 92 ? 3.967 -3.186 5.472 1.00 92.19 92 SER A CA 1
ATOM 739 C C . SER A 1 92 ? 4.250 -3.911 4.155 1.00 92.19 92 SER A C 1
ATOM 741 O O . SER A 1 92 ? 5.368 -3.851 3.648 1.00 92.19 92 SER A O 1
ATOM 743 N N . THR A 1 93 ? 3.246 -4.589 3.595 1.00 94.06 93 THR A N 1
ATOM 744 C CA . THR A 1 93 ? 3.390 -5.323 2.329 1.00 94.06 93 THR A CA 1
ATOM 745 C C . THR A 1 93 ? 3.548 -4.365 1.155 1.00 94.06 93 THR A C 1
ATOM 747 O O . THR A 1 93 ? 4.465 -4.522 0.351 1.00 94.06 93 THR A O 1
ATOM 750 N N . ILE A 1 94 ? 2.717 -3.320 1.098 1.00 92.31 94 ILE A N 1
ATOM 751 C CA . ILE A 1 94 ? 2.833 -2.247 0.108 1.00 92.31 94 ILE A CA 1
ATOM 752 C C . ILE A 1 94 ? 4.230 -1.630 0.166 1.00 92.31 94 ILE A C 1
ATOM 754 O O . ILE A 1 94 ? 4.877 -1.510 -0.868 1.00 92.31 94 ILE A O 1
ATOM 758 N N . PHE A 1 95 ? 4.723 -1.2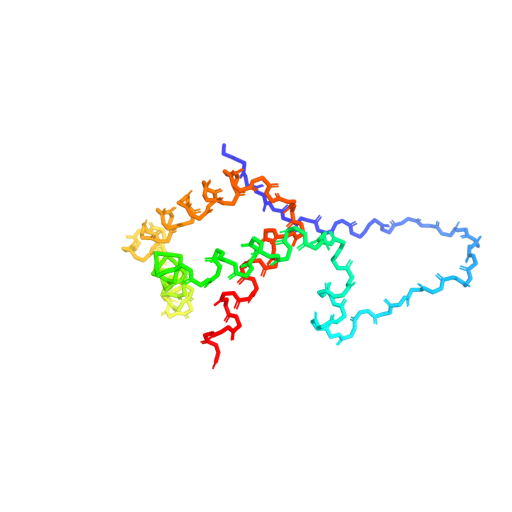86 1.358 1.00 90.38 95 PHE A N 1
ATOM 759 C CA . PHE A 1 95 ? 6.057 -0.710 1.501 1.00 90.38 95 PHE A CA 1
ATOM 760 C C . PHE A 1 95 ? 7.144 -1.640 0.944 1.00 90.38 95 PHE A C 1
ATOM 762 O O . PHE A 1 95 ? 8.001 -1.182 0.196 1.00 90.38 95 PHE A O 1
ATOM 769 N N . GLY A 1 96 ? 7.057 -2.946 1.217 1.00 92.94 96 GLY A N 1
ATOM 770 C CA . GLY A 1 96 ? 7.967 -3.938 0.641 1.00 92.94 96 GLY A CA 1
ATOM 771 C C . GLY A 1 96 ? 7.929 -3.989 -0.891 1.00 92.94 96 GLY A C 1
ATOM 772 O O . GLY A 1 96 ? 8.980 -4.083 -1.522 1.00 92.94 96 GLY A O 1
ATOM 773 N N . ILE A 1 97 ? 6.744 -3.873 -1.504 1.00 91.31 97 ILE A N 1
ATOM 774 C CA . ILE A 1 97 ? 6.593 -3.809 -2.969 1.00 91.31 97 ILE A CA 1
ATOM 775 C C . ILE A 1 97 ? 7.277 -2.555 -3.531 1.00 91.31 97 ILE A C 1
ATOM 777 O O . ILE A 1 97 ? 8.025 -2.652 -4.504 1.00 91.31 97 ILE A O 1
ATOM 781 N N . LEU A 1 98 ? 7.037 -1.387 -2.927 1.00 92.12 98 LEU A N 1
ATOM 782 C CA . LEU A 1 98 ? 7.597 -0.111 -3.394 1.00 92.12 98 LEU A CA 1
ATOM 783 C C . LEU A 1 98 ? 9.125 -0.071 -3.255 1.00 92.12 98 LEU A C 1
ATOM 785 O O . LEU A 1 98 ? 9.809 0.379 -4.177 1.00 92.12 98 LEU A O 1
ATOM 789 N N . ASP A 1 99 ? 9.645 -0.583 -2.137 1.00 92.25 99 ASP A N 1
ATOM 790 C CA . ASP A 1 99 ? 11.081 -0.694 -1.865 1.00 92.25 99 ASP A CA 1
ATOM 791 C C . ASP A 1 99 ? 11.759 -1.665 -2.842 1.00 92.25 99 ASP A C 1
ATOM 793 O O . ASP A 1 99 ? 12.740 -1.313 -3.495 1.00 92.25 99 ASP A O 1
ATOM 797 N N . THR A 1 100 ? 11.161 -2.843 -3.059 1.00 94.31 100 THR A N 1
ATOM 798 C CA . THR A 1 100 ? 11.651 -3.831 -4.040 1.00 94.31 100 THR A CA 1
ATOM 799 C C . THR A 1 100 ? 11.656 -3.270 -5.462 1.00 94.31 100 THR A C 1
ATOM 801 O O . THR A 1 100 ? 12.564 -3.545 -6.246 1.00 94.31 100 THR A O 1
ATOM 804 N N . ALA A 1 101 ? 10.655 -2.458 -5.808 1.00 92.88 101 ALA A N 1
ATOM 805 C CA . ALA A 1 101 ? 10.585 -1.783 -7.099 1.00 92.88 101 ALA A CA 1
ATOM 806 C C . ALA A 1 101 ? 11.615 -0.645 -7.250 1.00 92.88 101 ALA A C 1
ATOM 808 O O . ALA A 1 101 ? 11.804 -0.144 -8.363 1.00 92.88 101 ALA A O 1
ATOM 809 N N . GLY A 1 102 ? 12.284 -0.239 -6.164 1.00 93.94 102 GLY A N 1
ATOM 810 C CA . GLY A 1 102 ? 13.278 0.832 -6.156 1.00 93.94 102 GLY A CA 1
ATOM 811 C C . GLY A 1 102 ? 12.690 2.185 -6.548 1.00 93.94 102 GLY A C 1
ATOM 812 O O . GLY A 1 102 ? 13.350 2.968 -7.234 1.00 93.94 102 GLY A O 1
ATOM 813 N N . LEU A 1 103 ? 11.427 2.435 -6.191 1.00 92.19 103 LEU A N 1
ATOM 814 C CA . LEU A 1 103 ? 10.754 3.686 -6.520 1.00 92.19 103 LEU A CA 1
ATOM 815 C C . LEU A 1 103 ? 11.321 4.846 -5.701 1.00 92.19 103 LEU A C 1
ATOM 817 O O . LEU A 1 103 ? 11.548 4.725 -4.498 1.00 92.19 103 LEU A O 1
ATOM 821 N N . SER A 1 104 ? 11.472 6.014 -6.329 1.00 92.38 104 SER A N 1
ATOM 822 C CA . SER A 1 104 ? 11.694 7.245 -5.572 1.00 92.38 104 SER A CA 1
ATOM 823 C C . SER A 1 104 ? 10.514 7.550 -4.645 1.00 92.38 104 SER A C 1
ATOM 825 O O . SER A 1 104 ? 9.407 7.016 -4.783 1.00 92.38 104 SER A O 1
ATOM 827 N N . VAL A 1 105 ? 10.728 8.485 -3.718 1.00 89.25 105 VAL A N 1
ATOM 828 C CA . VAL A 1 105 ? 9.659 9.016 -2.861 1.00 89.25 105 VAL A CA 1
ATOM 829 C C . VAL A 1 105 ? 8.511 9.572 -3.709 1.00 89.25 105 VAL A C 1
ATOM 831 O O . VAL A 1 105 ? 7.353 9.246 -3.461 1.00 89.25 105 VAL A O 1
ATOM 834 N N . ASN A 1 106 ? 8.827 10.338 -4.757 1.00 90.00 106 ASN A N 1
ATOM 835 C CA . ASN A 1 106 ? 7.832 10.917 -5.661 1.00 90.00 106 ASN A CA 1
ATOM 836 C C . ASN A 1 106 ? 7.011 9.837 -6.378 1.00 90.00 106 ASN A C 1
ATOM 838 O O . ASN A 1 106 ? 5.784 9.922 -6.439 1.00 90.00 106 ASN A O 1
ATOM 842 N N . ALA A 1 107 ? 7.677 8.798 -6.886 1.00 90.56 107 ALA A N 1
ATOM 843 C CA . ALA A 1 107 ? 7.004 7.684 -7.539 1.00 90.56 107 ALA A CA 1
ATOM 844 C C . ALA A 1 107 ? 6.143 6.876 -6.554 1.00 90.56 107 ALA A C 1
ATOM 846 O O . ALA A 1 107 ? 5.015 6.517 -6.878 1.00 90.56 107 ALA A O 1
ATOM 847 N N . SER A 1 108 ? 6.624 6.662 -5.329 1.00 91.25 108 SER A N 1
ATOM 848 C CA . SER A 1 108 ? 5.873 5.989 -4.264 1.00 91.25 108 SER A CA 1
ATOM 849 C C . SER A 1 108 ? 4.595 6.749 -3.898 1.00 91.25 108 SER A C 1
ATOM 851 O O . SER A 1 108 ? 3.522 6.152 -3.813 1.00 91.25 108 SER A O 1
ATOM 853 N N . VAL A 1 109 ? 4.677 8.078 -3.759 1.00 87.50 109 VAL A N 1
ATOM 854 C CA . VAL A 1 109 ? 3.504 8.946 -3.552 1.00 87.50 109 VAL A CA 1
ATOM 855 C C . VAL A 1 109 ? 2.516 8.807 -4.712 1.00 87.50 109 VAL A C 1
ATOM 857 O O . VAL A 1 109 ? 1.315 8.667 -4.481 1.00 87.50 109 VAL A O 1
ATOM 860 N N . ALA A 1 110 ? 3.009 8.772 -5.953 1.00 88.62 110 ALA A N 1
ATOM 861 C CA . ALA A 1 110 ? 2.162 8.604 -7.130 1.00 88.62 110 ALA A CA 1
ATOM 862 C C . ALA A 1 110 ? 1.433 7.246 -7.172 1.00 88.62 110 ALA A C 1
ATOM 864 O O . ALA A 1 110 ? 0.293 7.204 -7.637 1.00 88.62 110 ALA A O 1
ATOM 865 N N . VAL A 1 111 ? 2.035 6.158 -6.665 1.00 90.88 111 VAL A N 1
ATOM 866 C CA . VAL A 1 111 ? 1.351 4.856 -6.534 1.00 90.88 111 VAL A CA 1
ATOM 867 C C . VAL A 1 111 ? 0.132 4.977 -5.629 1.00 90.88 111 VAL A C 1
ATOM 869 O O . VAL A 1 111 ? -0.971 4.605 -6.035 1.00 90.88 111 VAL A O 1
ATOM 872 N N . PHE A 1 112 ? 0.322 5.493 -4.412 1.00 86.44 112 PHE A N 1
ATOM 873 C CA . PHE A 1 112 ? -0.774 5.630 -3.455 1.00 86.44 112 PHE A CA 1
ATOM 874 C C . PHE A 1 112 ? -1.874 6.519 -4.014 1.00 86.44 112 PHE A C 1
ATOM 876 O O . PHE A 1 112 ? -3.043 6.142 -3.983 1.00 86.44 112 PHE A O 1
ATOM 883 N N . ASP A 1 113 ? -1.507 7.664 -4.576 1.00 84.06 113 ASP A N 1
ATOM 884 C CA . ASP A 1 113 ? -2.495 8.593 -5.094 1.00 84.06 113 ASP A CA 1
ATOM 885 C C . ASP A 1 113 ? -3.343 7.979 -6.206 1.00 84.06 113 ASP A C 1
ATOM 887 O O . ASP A 1 113 ? -4.572 7.965 -6.126 1.00 84.06 113 ASP A O 1
ATOM 891 N N . LYS A 1 114 ? -2.691 7.369 -7.201 1.00 86.62 114 LYS A N 1
ATOM 892 C CA . LYS A 1 114 ? -3.393 6.707 -8.297 1.00 86.62 114 LYS A CA 1
ATOM 893 C C . LYS A 1 114 ? -4.302 5.589 -7.776 1.00 86.62 114 LYS A C 1
ATOM 895 O O . LYS A 1 114 ? -5.449 5.503 -8.207 1.00 86.62 114 LYS A O 1
ATOM 900 N N . ALA A 1 115 ? -3.845 4.788 -6.815 1.00 83.81 115 ALA A N 1
ATOM 901 C CA . ALA A 1 115 ? -4.645 3.709 -6.239 1.00 83.81 115 ALA A CA 1
ATOM 902 C C . ALA A 1 115 ? -5.870 4.199 -5.445 1.00 83.81 115 ALA A C 1
ATOM 904 O O . ALA A 1 115 ? -6.928 3.577 -5.529 1.00 83.81 115 ALA A O 1
ATOM 905 N N . PHE A 1 116 ? -5.759 5.308 -4.704 1.00 74.12 116 PHE A N 1
ATOM 906 C CA . PHE A 1 116 ? -6.882 5.888 -3.955 1.00 74.12 116 PHE A CA 1
ATOM 907 C C . PHE A 1 116 ? -7.822 6.722 -4.835 1.00 74.12 116 PHE A C 1
ATOM 909 O O . PHE A 1 116 ? -9.017 6.803 -4.553 1.00 74.12 116 PHE A O 1
ATOM 916 N N . LYS A 1 117 ? -7.326 7.315 -5.926 1.00 72.94 117 LYS A N 1
ATOM 917 C CA . LYS A 1 117 ? -8.152 8.019 -6.917 1.00 72.94 117 LYS A CA 1
ATOM 918 C C . LYS A 1 117 ? -9.054 7.101 -7.718 1.00 72.94 117 LYS A C 1
ATOM 920 O O . LYS A 1 117 ? -10.190 7.476 -7.973 1.00 72.94 117 LYS A O 1
ATOM 925 N N . LEU A 1 118 ? -8.566 5.917 -8.090 1.00 58.94 118 LEU A N 1
ATOM 926 C CA . LEU A 1 118 ? -9.361 4.908 -8.800 1.00 58.94 118 LEU A CA 1
ATOM 927 C C . LEU A 1 118 ? -10.563 4.399 -7.981 1.00 58.94 118 LEU A C 1
ATOM 929 O O . LEU A 1 118 ? -11.370 3.642 -8.507 1.00 58.94 118 LEU A O 1
ATOM 933 N N . ARG A 1 119 ? -10.674 4.789 -6.704 1.00 58.56 119 ARG A N 1
ATOM 934 C CA . ARG A 1 119 ? -11.686 4.305 -5.755 1.00 58.56 119 ARG A CA 1
ATOM 935 C C . ARG A 1 119 ? -12.641 5.384 -5.242 1.00 58.56 119 ARG A C 1
ATOM 937 O O . ARG A 1 119 ? -13.422 5.098 -4.339 1.00 58.56 119 ARG A O 1
ATOM 944 N N . LYS A 1 120 ? -12.554 6.610 -5.766 1.00 51.78 120 LYS A N 1
ATOM 945 C CA . LYS A 1 120 ? -13.599 7.631 -5.592 1.00 51.78 120 LYS A CA 1
ATOM 946 C C . LYS A 1 120 ? -14.694 7.434 -6.628 1.00 51.78 120 LYS A C 1
ATOM 948 O O . LYS A 1 120 ? -15.858 7.681 -6.255 1.00 51.78 120 LYS A O 1
#

Organism: Bacteroides thetaiotaomicron (NCBI:txid818)